Protein AF-A0A4Y8CA61-F1 (afdb_monomer_lite)

Structure (mmCIF, N/CA/C/O backbone):
data_AF-A0A4Y8CA61-F1
#
_entry.id   AF-A0A4Y8CA61-F1
#
loop_
_atom_site.group_PDB
_atom_site.id
_atom_site.type_symbol
_atom_site.label_atom_id
_atom_site.label_alt_id
_atom_site.label_comp_id
_atom_site.label_asym_id
_atom_site.label_entity_id
_atom_site.label_seq_id
_atom_site.pdbx_PDB_ins_code
_atom_site.Cartn_x
_atom_site.Cartn_y
_atom_site.Cartn_z
_atom_site.occupancy
_atom_site.B_iso_or_equiv
_atom_site.auth_seq_id
_atom_site.auth_comp_id
_atom_site.auth_asym_id
_atom_site.auth_atom_id
_atom_site.pdbx_PDB_model_num
ATOM 1 N N . SER A 1 1 ? 6.249 18.041 -18.244 1.00 48.69 1 SER A N 1
ATOM 2 C CA . SER A 1 1 ? 6.093 17.120 -17.102 1.00 48.69 1 SER A CA 1
ATOM 3 C C . SER A 1 1 ? 6.591 15.731 -17.495 1.00 48.69 1 SER A C 1
ATOM 5 O O . SER A 1 1 ? 6.337 15.298 -18.620 1.00 48.69 1 SER A O 1
ATOM 7 N N . SER A 1 2 ? 7.373 15.082 -16.629 1.00 52.59 2 SER A N 1
ATOM 8 C CA . SER A 1 2 ? 7.994 13.759 -16.853 1.00 52.59 2 SER A CA 1
ATOM 9 C C . SER A 1 2 ? 7.278 12.625 -16.106 1.00 52.59 2 SER A C 1
ATOM 11 O O . SER A 1 2 ? 7.827 11.539 -16.014 1.00 52.59 2 SER A O 1
ATOM 13 N N . GLY A 1 3 ? 6.096 12.901 -15.542 1.00 51.56 3 GLY A N 1
ATOM 14 C CA . GLY A 1 3 ? 5.489 12.071 -14.502 1.00 51.56 3 GLY A CA 1
ATOM 15 C C . GLY A 1 3 ? 4.967 10.705 -14.950 1.00 51.56 3 GLY A C 1
ATOM 16 O O . GLY A 1 3 ? 4.218 10.623 -15.922 1.00 51.56 3 GLY A O 1
ATOM 17 N N . THR A 1 4 ? 5.381 9.686 -14.200 1.00 58.06 4 THR A N 1
ATOM 18 C CA . THR A 1 4 ? 4.665 8.632 -13.435 1.00 58.06 4 THR A CA 1
ATOM 19 C C . THR A 1 4 ? 3.587 7.807 -14.104 1.00 58.06 4 THR A C 1
ATOM 21 O O . THR A 1 4 ? 3.024 6.906 -13.487 1.00 58.06 4 THR A O 1
ATOM 24 N N . THR A 1 5 ? 3.304 8.034 -15.373 1.00 59.25 5 THR A N 1
ATOM 25 C CA . THR A 1 5 ? 2.447 7.179 -16.191 1.00 59.25 5 THR A CA 1
ATOM 26 C C . THR A 1 5 ? 3.153 6.990 -17.524 1.00 59.25 5 THR A C 1
ATOM 28 O O . THR A 1 5 ? 3.620 7.993 -18.078 1.00 59.25 5 THR A O 1
ATOM 31 N N . PRO A 1 6 ? 3.256 5.750 -18.052 1.00 63.09 6 PRO A N 1
ATOM 32 C CA . PRO A 1 6 ? 3.845 5.525 -19.363 1.00 63.09 6 PRO A CA 1
ATOM 33 C C . PRO A 1 6 ? 3.210 6.497 -20.345 1.00 63.09 6 PRO A C 1
ATOM 35 O O . PRO A 1 6 ? 1.986 6.521 -20.510 1.00 63.09 6 PRO A O 1
ATOM 38 N N . LYS A 1 7 ? 4.028 7.376 -20.928 1.00 70.69 7 LYS A N 1
ATOM 39 C CA . LYS A 1 7 ? 3.490 8.345 -21.875 1.00 70.69 7 LYS A CA 1
ATOM 40 C C . LYS A 1 7 ? 2.921 7.547 -23.033 1.00 70.69 7 LYS A C 1
ATOM 42 O O . LYS A 1 7 ? 3.617 6.707 -23.597 1.00 70.69 7 LYS A O 1
ATOM 47 N N . MET A 1 8 ? 1.670 7.829 -23.383 1.00 78.25 8 MET A N 1
ATOM 48 C CA . MET A 1 8 ? 1.100 7.342 -24.631 1.00 78.25 8 MET A CA 1
ATOM 49 C C . MET A 1 8 ? 1.833 8.037 -25.773 1.00 78.25 8 MET A C 1
ATOM 51 O O . MET A 1 8 ? 1.510 9.156 -26.166 1.00 78.25 8 MET A O 1
ATOM 55 N N . LEU A 1 9 ? 2.895 7.385 -26.223 1.00 83.38 9 LEU A N 1
ATOM 56 C CA . LEU A 1 9 ? 3.683 7.760 -27.376 1.00 83.38 9 LEU A CA 1
ATOM 57 C C . LEU A 1 9 ? 3.300 6.814 -28.507 1.00 83.38 9 LEU A C 1
ATOM 59 O O . LEU A 1 9 ? 3.117 5.620 -28.288 1.00 83.38 9 LEU A O 1
ATOM 63 N N . GLU A 1 10 ? 3.206 7.349 -29.719 1.00 87.06 10 GLU A N 1
ATOM 64 C CA . GLU A 1 10 ? 3.023 6.528 -30.919 1.00 87.06 10 GLU A CA 1
ATOM 65 C C . GLU A 1 10 ? 4.214 5.579 -31.139 1.00 87.06 10 GLU A C 1
ATOM 67 O O . GLU A 1 10 ? 4.044 4.464 -31.624 1.00 87.06 10 GLU A O 1
ATOM 72 N N . ASN A 1 11 ? 5.418 6.011 -30.745 1.00 84.25 11 ASN A N 1
ATOM 73 C CA . ASN A 1 11 ? 6.640 5.225 -30.829 1.00 84.25 11 ASN A CA 1
ATOM 74 C C . ASN A 1 11 ? 7.561 5.520 -29.634 1.00 84.25 11 ASN A C 1
ATOM 76 O O . ASN A 1 11 ? 7.655 6.658 -29.170 1.00 84.25 11 ASN A O 1
ATOM 80 N N . GLU A 1 12 ? 8.271 4.499 -29.163 1.00 81.31 12 GLU A N 1
ATOM 81 C CA . GLU A 1 12 ? 9.233 4.570 -28.061 1.00 81.31 12 GLU A CA 1
ATOM 82 C C . GLU A 1 12 ? 10.368 5.564 -28.340 1.00 81.31 12 GLU A C 1
ATOM 84 O O . GLU A 1 12 ? 10.796 6.286 -27.442 1.00 81.31 12 GLU A O 1
ATOM 89 N N . THR A 1 13 ? 10.795 5.696 -29.599 1.00 86.06 13 THR A N 1
ATOM 90 C CA . THR A 1 13 ? 11.841 6.650 -30.013 1.00 86.06 13 THR A CA 1
ATOM 91 C C . THR A 1 13 ? 11.458 8.118 -29.802 1.00 86.06 13 THR A C 1
ATOM 93 O O . THR A 1 13 ? 12.333 8.982 -29.798 1.00 86.06 13 THR A O 1
ATOM 96 N N . HIS A 1 14 ? 10.174 8.427 -29.586 1.00 87.94 14 HIS A N 1
ATOM 97 C CA . HIS A 1 14 ? 9.714 9.772 -29.225 1.00 87.94 14 HIS A CA 1
ATOM 98 C C . HIS A 1 14 ? 9.968 10.105 -27.743 1.00 87.94 14 HIS A C 1
ATOM 100 O O . HIS A 1 14 ? 9.805 11.257 -27.327 1.00 87.94 14 HIS A O 1
ATOM 106 N N . ALA A 1 15 ? 10.360 9.123 -26.925 1.00 85.19 15 ALA A N 1
ATOM 107 C CA . ALA A 1 15 ? 10.727 9.351 -25.539 1.00 85.19 15 ALA A CA 1
ATOM 108 C C . ALA A 1 15 ? 12.106 10.020 -25.457 1.00 85.19 15 ALA A C 1
ATOM 110 O O . ALA A 1 15 ? 13.124 9.474 -25.875 1.00 85.19 15 ALA A O 1
ATOM 111 N N . LEU A 1 16 ? 12.158 11.205 -24.848 1.00 87.06 16 LEU A N 1
ATOM 112 C CA . LEU A 1 16 ? 13.429 11.813 -24.451 1.00 87.06 16 LEU A CA 1
ATOM 113 C C . LEU A 1 16 ? 14.128 10.905 -23.429 1.00 87.06 16 LEU A C 1
ATOM 115 O O . LEU A 1 16 ? 13.457 10.374 -22.546 1.00 87.06 16 LEU A O 1
ATOM 119 N N . ALA A 1 17 ? 15.461 10.801 -23.476 1.00 85.50 17 ALA A N 1
ATOM 120 C CA . ALA A 1 17 ? 16.233 9.924 -22.585 1.00 85.50 17 ALA A CA 1
ATOM 121 C C . ALA A 1 17 ? 15.903 10.122 -21.091 1.00 85.50 17 ALA A C 1
ATOM 123 O O . ALA A 1 17 ? 15.742 9.154 -20.355 1.00 85.50 17 ALA A O 1
ATOM 124 N N . VAL A 1 18 ? 15.719 11.375 -20.655 1.00 86.44 18 VAL A N 1
ATOM 125 C CA . VAL A 1 18 ? 15.287 11.696 -19.282 1.00 86.44 18 VAL A CA 1
ATOM 126 C C . VAL A 1 18 ? 13.887 11.159 -18.960 1.00 86.44 18 VAL A C 1
ATOM 128 O O . VAL A 1 18 ? 13.653 10.684 -17.855 1.00 86.44 18 VAL A O 1
ATOM 131 N N . GLY A 1 19 ? 12.968 11.199 -19.928 1.00 83.31 19 GLY A N 1
ATOM 132 C CA . GLY A 1 19 ? 11.609 10.685 -19.774 1.00 83.31 19 GLY A CA 1
ATOM 133 C C . GLY A 1 19 ? 11.556 9.161 -19.803 1.00 83.31 19 GLY A C 1
ATOM 134 O O . GLY A 1 19 ? 10.798 8.566 -19.049 1.00 83.31 19 GLY A O 1
ATOM 135 N N . TYR A 1 20 ? 12.384 8.525 -20.629 1.00 84.75 20 TYR A N 1
ATOM 136 C CA . TYR A 1 20 ? 12.520 7.072 -20.635 1.00 84.75 20 TYR A CA 1
ATOM 137 C C . TYR A 1 20 ? 13.112 6.572 -19.309 1.00 84.75 20 TYR A C 1
ATOM 139 O O . TYR A 1 20 ? 12.553 5.691 -18.661 1.00 84.75 20 TYR A O 1
ATOM 147 N N . GLY A 1 21 ? 14.192 7.210 -18.842 1.00 87.38 21 GLY A N 1
ATOM 148 C CA . GLY A 1 21 ? 14.796 6.915 -17.543 1.00 87.38 21 GLY A CA 1
ATOM 149 C C . GLY A 1 21 ? 13.835 7.122 -16.368 1.00 87.38 21 GLY A C 1
ATOM 150 O O . GLY A 1 21 ? 13.815 6.295 -15.457 1.00 87.38 21 GLY A O 1
ATOM 151 N N . SER A 1 22 ? 12.997 8.169 -16.395 1.00 85.06 22 SER A N 1
ATOM 152 C CA . SER A 1 22 ? 11.995 8.380 -15.343 1.00 85.06 22 SER A CA 1
ATOM 153 C C . SER A 1 22 ? 10.927 7.284 -15.334 1.00 85.06 22 SER A C 1
ATOM 155 O O . SER A 1 22 ? 10.625 6.769 -14.262 1.00 85.06 22 SER A O 1
ATOM 157 N N . MET A 1 23 ? 10.434 6.848 -16.501 1.00 86.50 23 MET A N 1
ATOM 158 C CA . MET A 1 23 ? 9.466 5.741 -16.591 1.00 86.50 23 MET A CA 1
ATOM 159 C C . MET A 1 23 ? 10.030 4.423 -16.042 1.00 86.50 23 MET A C 1
ATOM 161 O O . MET A 1 23 ? 9.314 3.666 -15.381 1.00 86.50 23 MET A O 1
ATOM 165 N N . LEU A 1 24 ? 11.319 4.146 -16.273 1.00 86.44 24 LEU A N 1
ATOM 166 C CA . LEU A 1 24 ? 11.988 2.974 -15.701 1.00 86.44 24 LEU A CA 1
ATOM 167 C C . LEU A 1 24 ? 12.100 3.063 -14.175 1.00 86.44 24 LEU A C 1
ATOM 169 O O . LEU A 1 24 ? 11.780 2.098 -13.480 1.00 86.44 24 LEU A O 1
ATOM 173 N N . ALA A 1 25 ? 12.522 4.215 -13.647 1.00 87.19 25 ALA A N 1
ATOM 174 C CA . ALA A 1 25 ? 12.625 4.429 -12.204 1.00 87.19 25 ALA A CA 1
ATOM 175 C C . ALA A 1 25 ? 11.262 4.274 -11.509 1.00 87.19 25 ALA A C 1
ATOM 177 O O . ALA A 1 25 ? 11.155 3.638 -10.463 1.00 87.19 25 ALA A O 1
ATOM 178 N N . GLU A 1 26 ? 10.201 4.793 -12.120 1.00 83.94 26 GLU A N 1
ATOM 179 C CA . GLU A 1 26 ? 8.833 4.677 -11.612 1.00 83.94 26 GLU A CA 1
ATOM 180 C C . GLU A 1 26 ? 8.321 3.241 -11.656 1.00 83.94 26 GLU A C 1
ATOM 182 O O . GLU A 1 26 ? 7.682 2.797 -10.707 1.00 83.94 26 GLU A O 1
ATOM 187 N N . SER A 1 27 ? 8.653 2.488 -12.708 1.00 86.00 27 SER A N 1
ATOM 188 C CA . SER A 1 27 ? 8.319 1.062 -12.803 1.00 86.00 27 SER A CA 1
ATOM 189 C C . SER A 1 27 ? 8.998 0.253 -11.695 1.00 86.00 27 SER A C 1
ATOM 191 O O . SER A 1 27 ? 8.372 -0.621 -11.097 1.00 86.00 27 SER A O 1
ATOM 193 N N . ALA A 1 28 ? 10.248 0.579 -11.351 1.00 87.75 28 ALA A N 1
ATOM 194 C CA . ALA A 1 28 ? 10.939 -0.045 -10.224 1.00 87.75 28 ALA A CA 1
ATOM 195 C C . ALA A 1 28 ? 10.244 0.261 -8.885 1.00 87.75 28 ALA A C 1
ATOM 197 O O . ALA A 1 28 ? 9.988 -0.654 -8.099 1.00 87.75 28 ALA A O 1
ATOM 198 N N . VAL A 1 29 ? 9.873 1.524 -8.644 1.00 87.06 29 VAL A N 1
ATOM 199 C CA . VAL A 1 29 ? 9.124 1.918 -7.436 1.00 87.06 29 VAL A CA 1
ATOM 200 C C . VAL A 1 29 ? 7.737 1.270 -7.402 1.00 87.06 29 VAL A C 1
ATOM 202 O O . VAL A 1 29 ? 7.293 0.840 -6.340 1.00 87.06 29 VAL A O 1
ATOM 205 N N . ALA A 1 30 ? 7.063 1.127 -8.544 1.00 88.19 30 ALA A N 1
ATOM 206 C CA . ALA A 1 30 ? 5.766 0.460 -8.637 1.00 88.19 30 ALA A CA 1
ATOM 207 C C . ALA A 1 30 ? 5.848 -1.025 -8.249 1.00 88.19 30 ALA A C 1
ATOM 209 O O . ALA A 1 30 ? 4.985 -1.511 -7.518 1.00 88.19 30 ALA A O 1
ATOM 210 N N . ILE A 1 31 ? 6.903 -1.733 -8.666 1.00 90.81 31 ILE A N 1
ATOM 211 C CA . ILE A 1 31 ? 7.146 -3.122 -8.246 1.00 90.81 31 ILE A CA 1
ATOM 212 C C . ILE A 1 31 ? 7.375 -3.186 -6.733 1.00 90.81 31 ILE A C 1
ATOM 214 O O . ILE A 1 31 ? 6.792 -4.036 -6.063 1.00 90.81 31 ILE A O 1
ATOM 218 N N . MET A 1 32 ? 8.164 -2.268 -6.168 1.00 89.88 32 MET A N 1
ATOM 219 C CA . MET A 1 32 ? 8.374 -2.219 -4.718 1.00 89.88 32 MET A CA 1
ATOM 220 C C . MET A 1 32 ? 7.080 -1.929 -3.950 1.00 89.88 32 MET A C 1
ATOM 222 O O . MET A 1 32 ? 6.820 -2.558 -2.926 1.00 89.88 32 MET A O 1
ATOM 226 N N . ALA A 1 33 ? 6.239 -1.022 -4.452 1.00 90.62 33 ALA A N 1
ATOM 227 C CA . ALA A 1 33 ? 4.929 -0.734 -3.876 1.00 90.62 33 ALA A CA 1
ATOM 228 C C . ALA A 1 33 ? 3.997 -1.954 -3.926 1.00 90.62 33 ALA A C 1
ATOM 230 O O . ALA A 1 33 ? 3.276 -2.204 -2.963 1.00 90.62 33 ALA A O 1
ATOM 231 N N . LEU A 1 34 ? 4.037 -2.732 -5.012 1.00 91.31 34 LEU A N 1
ATOM 232 C CA . LEU A 1 34 ? 3.284 -3.980 -5.136 1.00 91.31 34 LEU A CA 1
ATOM 233 C C . LEU A 1 34 ? 3.767 -5.029 -4.128 1.00 91.31 34 LEU A C 1
ATOM 235 O O . LEU A 1 34 ? 2.946 -5.635 -3.448 1.00 91.31 34 LEU A O 1
ATOM 239 N N . ILE A 1 35 ? 5.082 -5.201 -3.979 1.00 92.19 35 ILE A N 1
ATOM 240 C CA . ILE A 1 35 ? 5.659 -6.101 -2.970 1.00 92.19 35 ILE A CA 1
ATOM 241 C C . ILE A 1 35 ? 5.217 -5.669 -1.565 1.00 92.19 35 ILE A C 1
ATOM 243 O O . ILE A 1 35 ? 4.747 -6.502 -0.795 1.00 92.19 35 ILE A O 1
ATOM 247 N N . CYS A 1 36 ? 5.288 -4.369 -1.257 1.00 91.50 36 CYS A N 1
ATOM 248 C CA . CYS A 1 36 ? 4.806 -3.813 0.010 1.00 91.50 36 CYS A CA 1
ATOM 249 C C . CYS A 1 36 ? 3.308 -4.086 0.223 1.00 91.50 36 CYS A C 1
ATOM 251 O O . CYS A 1 36 ? 2.897 -4.477 1.311 1.00 91.50 36 CYS A O 1
ATOM 253 N N . ALA A 1 37 ? 2.485 -3.941 -0.816 1.00 91.69 37 ALA A N 1
ATOM 254 C CA . ALA A 1 37 ? 1.062 -4.262 -0.737 1.00 91.69 37 ALA A CA 1
ATOM 255 C C . ALA A 1 37 ? 0.814 -5.744 -0.408 1.00 91.69 37 ALA A C 1
ATOM 257 O O . ALA A 1 37 ? -0.116 -6.050 0.330 1.00 91.69 37 ALA A O 1
ATOM 258 N N . CYS A 1 38 ? 1.646 -6.656 -0.922 1.00 90.69 38 CYS A N 1
ATOM 259 C CA . CYS A 1 38 ? 1.519 -8.094 -0.681 1.00 90.69 38 CYS A CA 1
ATOM 260 C C . CYS A 1 38 ? 1.932 -8.536 0.730 1.00 90.69 38 CYS A C 1
ATOM 262 O O . CYS A 1 38 ? 1.476 -9.585 1.178 1.00 90.69 38 CYS A O 1
ATOM 264 N N . ILE A 1 39 ? 2.796 -7.782 1.413 1.00 89.25 39 ILE A N 1
ATOM 265 C CA . ILE A 1 39 ? 3.242 -8.103 2.781 1.00 89.25 39 ILE A CA 1
ATOM 266 C C . ILE A 1 39 ? 2.397 -7.420 3.859 1.00 89.25 39 ILE A C 1
ATOM 268 O O . ILE A 1 39 ? 2.394 -7.863 5.005 1.00 89.25 39 ILE A O 1
ATOM 272 N N . LEU A 1 40 ? 1.696 -6.332 3.522 1.00 89.12 40 LEU A N 1
ATOM 273 C CA . LEU A 1 40 ? 0.851 -5.625 4.476 1.00 89.12 40 LEU A CA 1
ATOM 274 C C . LEU A 1 40 ? -0.313 -6.513 4.925 1.00 89.12 40 LEU A C 1
ATOM 276 O O . LEU A 1 40 ? -0.951 -7.189 4.117 1.00 89.12 40 LEU A O 1
ATOM 280 N N . HIS A 1 41 ? -0.660 -6.427 6.212 1.00 89.81 41 HIS A N 1
ATOM 281 C CA . HIS A 1 41 ? -1.898 -7.022 6.700 1.00 89.81 41 HIS A CA 1
ATOM 282 C C . HIS A 1 41 ? -3.086 -6.462 5.887 1.00 89.81 41 HIS A C 1
ATOM 284 O O . HIS A 1 41 ? -3.213 -5.235 5.790 1.00 89.81 41 HIS A O 1
ATOM 290 N N . PRO A 1 42 ? -3.979 -7.300 5.322 1.00 91.44 42 PRO A N 1
ATOM 291 C CA . PRO A 1 42 ? -5.040 -6.831 4.430 1.00 91.44 42 PRO A CA 1
ATOM 292 C C . PRO A 1 42 ? -5.912 -5.731 5.044 1.00 91.44 42 PRO A C 1
ATOM 294 O O . PRO A 1 42 ? -6.223 -4.744 4.382 1.00 91.44 42 PRO A O 1
ATOM 297 N N . GLY A 1 43 ? -6.238 -5.841 6.336 1.00 92.50 43 GLY A N 1
ATOM 298 C CA . GLY A 1 43 ? -7.005 -4.809 7.038 1.00 92.50 43 GLY A CA 1
ATOM 299 C C . GLY A 1 43 ? -6.299 -3.447 7.067 1.00 92.50 43 GLY A C 1
ATOM 300 O O . GLY A 1 43 ? -6.940 -2.414 6.889 1.00 92.50 43 GLY A O 1
ATOM 301 N N . LEU A 1 44 ? -4.969 -3.438 7.207 1.00 91.44 44 LEU A N 1
ATOM 302 C CA . LEU A 1 44 ? -4.172 -2.211 7.192 1.00 91.44 44 LEU A CA 1
ATOM 303 C C . LEU A 1 44 ? -4.102 -1.631 5.779 1.00 91.44 44 LEU A C 1
ATOM 305 O O . LEU A 1 44 ? -4.280 -0.428 5.592 1.00 91.44 44 LEU A O 1
ATOM 309 N N . TYR A 1 45 ? -3.910 -2.491 4.777 1.00 93.19 45 TYR A N 1
ATOM 310 C CA . TYR A 1 45 ? -3.937 -2.086 3.375 1.00 93.19 45 TYR A CA 1
ATOM 311 C C . TYR A 1 45 ? -5.254 -1.383 3.018 1.00 93.19 45 TYR A C 1
ATOM 313 O O . TYR A 1 45 ? -5.227 -0.312 2.407 1.00 93.19 45 TYR A O 1
ATOM 321 N N . PHE A 1 46 ? -6.397 -1.933 3.445 1.00 93.62 46 PHE A N 1
ATOM 322 C CA . PHE A 1 46 ? -7.707 -1.320 3.218 1.00 93.62 46 PHE A CA 1
ATOM 323 C C . PHE A 1 46 ? -7.922 -0.040 4.028 1.00 93.62 46 PHE A C 1
ATOM 325 O O . PHE A 1 46 ? -8.550 0.880 3.507 1.00 93.62 46 PHE A O 1
ATOM 332 N N . ALA A 1 47 ? -7.377 0.074 5.240 1.00 93.19 47 ALA A N 1
ATOM 333 C CA . ALA A 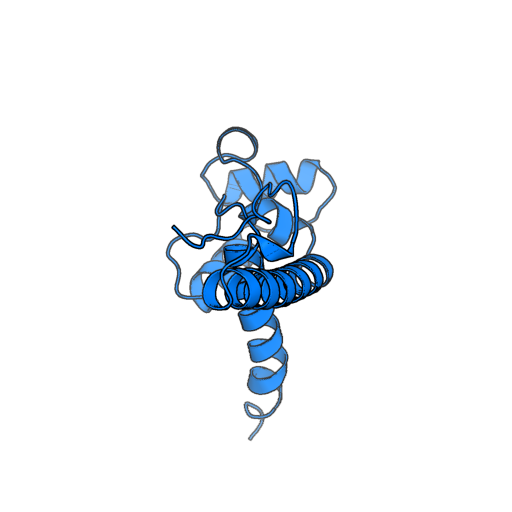1 47 ? -7.446 1.314 6.018 1.00 93.19 47 ALA A CA 1
ATOM 334 C C . ALA A 1 47 ? -6.707 2.467 5.317 1.00 93.19 47 ALA A C 1
ATOM 336 O O . ALA A 1 47 ? -7.180 3.604 5.315 1.00 93.19 47 ALA A O 1
ATOM 337 N N . ILE A 1 48 ? -5.582 2.161 4.667 1.00 93.00 48 ILE A N 1
ATOM 338 C CA . ILE A 1 48 ? -4.778 3.131 3.914 1.00 93.00 48 ILE A CA 1
ATOM 339 C C . ILE A 1 48 ? -5.423 3.456 2.562 1.00 93.00 48 ILE A C 1
ATOM 341 O O . ILE A 1 48 ? -5.514 4.620 2.181 1.00 93.00 48 ILE A O 1
ATOM 345 N N . ASN A 1 49 ? -5.874 2.444 1.817 1.00 93.00 49 ASN A N 1
ATOM 346 C CA . ASN A 1 49 ? -6.233 2.596 0.403 1.00 93.00 49 ASN A CA 1
ATOM 347 C C . ASN A 1 49 ? -7.736 2.726 0.113 1.00 93.00 49 ASN A C 1
ATOM 349 O O . ASN A 1 49 ? -8.099 2.956 -1.041 1.00 93.00 49 ASN A O 1
ATOM 353 N N . SER A 1 50 ? -8.615 2.618 1.112 1.00 93.56 50 SER A N 1
ATOM 354 C CA . SER A 1 50 ? -10.058 2.816 0.908 1.00 93.56 50 SER A CA 1
ATOM 355 C C . SER A 1 50 ? -10.461 4.272 1.126 1.00 93.56 50 SER A C 1
ATOM 357 O O . SER A 1 50 ? -9.911 4.972 1.977 1.00 93.56 50 SER A O 1
ATOM 359 N N . SER A 1 51 ? -11.445 4.740 0.357 1.00 92.25 51 SER A N 1
ATOM 360 C CA . SER A 1 51 ? -11.932 6.117 0.450 1.00 92.25 51 SER A CA 1
ATOM 361 C C . SER A 1 51 ? -12.625 6.383 1.787 1.00 92.25 51 SER A C 1
ATOM 363 O O . SER A 1 51 ? -13.377 5.547 2.287 1.00 92.25 51 SER A O 1
ATOM 365 N N . SER A 1 52 ? -12.450 7.586 2.336 1.00 91.19 52 SER A N 1
ATOM 366 C CA . SER A 1 52 ? -13.096 7.995 3.592 1.00 91.19 52 SER A CA 1
ATOM 367 C C . SER A 1 52 ? -14.625 8.035 3.491 1.00 91.19 52 SER A C 1
ATOM 369 O O . SER A 1 52 ? -15.313 7.879 4.492 1.00 91.19 52 SER A O 1
ATOM 371 N N . ALA A 1 53 ? -15.173 8.173 2.280 1.00 90.69 53 ALA A N 1
ATOM 372 C CA . ALA A 1 53 ? -16.606 8.029 2.025 1.00 90.69 53 ALA A CA 1
ATOM 373 C C . ALA A 1 53 ? -17.117 6.594 2.256 1.00 90.69 53 ALA A C 1
ATOM 375 O O . ALA A 1 53 ? -18.294 6.412 2.553 1.00 90.69 53 ALA A O 1
ATOM 376 N N . LEU A 1 54 ? -16.249 5.587 2.106 1.00 90.69 54 LEU A N 1
ATOM 377 C CA . LEU A 1 54 ? -16.589 4.175 2.266 1.00 90.69 54 LEU A CA 1
ATOM 378 C C . LEU A 1 54 ? -16.317 3.666 3.689 1.00 90.69 54 LEU A C 1
ATOM 380 O O . LEU A 1 54 ? -17.137 2.933 4.229 1.00 90.69 54 LEU A O 1
ATOM 384 N N . ILE A 1 55 ? -15.179 4.039 4.285 1.00 92.00 55 ILE A N 1
ATOM 385 C CA . ILE A 1 55 ? -14.742 3.532 5.604 1.00 92.00 55 ILE A CA 1
ATOM 386 C C . ILE A 1 55 ? -14.985 4.515 6.763 1.00 92.00 55 ILE A C 1
ATOM 388 O O . ILE A 1 55 ? -14.888 4.143 7.932 1.00 92.00 55 ILE A O 1
ATOM 392 N N . GLY A 1 56 ? -15.322 5.770 6.460 1.00 90.94 56 GLY A N 1
ATOM 393 C CA . GLY A 1 56 ? -15.404 6.863 7.429 1.00 90.94 56 GLY A CA 1
ATOM 394 C C . GLY A 1 56 ? -14.049 7.514 7.725 1.00 90.94 56 GLY A C 1
ATOM 395 O O . GLY A 1 56 ? -13.035 7.219 7.095 1.00 90.94 56 GLY A O 1
ATOM 396 N N . THR A 1 57 ? -14.044 8.439 8.684 1.00 89.00 57 THR A N 1
ATOM 397 C CA . THR A 1 57 ? -12.845 9.186 9.114 1.00 89.00 57 THR A CA 1
ATOM 398 C C . THR A 1 57 ? -12.351 8.793 10.503 1.00 89.00 57 THR A C 1
ATOM 400 O O . THR A 1 57 ? -11.194 9.042 10.828 1.00 89.00 57 THR A O 1
ATOM 403 N N . ASP A 1 58 ? -13.209 8.175 11.316 1.00 92.31 58 ASP A N 1
ATOM 404 C CA . ASP A 1 58 ? -12.878 7.770 12.679 1.00 92.31 58 ASP A CA 1
ATOM 405 C C . ASP A 1 58 ? -12.254 6.378 12.704 1.00 92.31 58 ASP A C 1
ATOM 407 O O . ASP A 1 58 ? -12.807 5.432 12.143 1.00 92.31 58 ASP A O 1
ATOM 411 N N . VAL A 1 59 ? -11.144 6.225 13.427 1.00 92.19 59 VAL A N 1
ATOM 412 C CA . VAL A 1 59 ? -10.385 4.964 13.515 1.00 92.19 59 VAL A CA 1
ATOM 413 C C . VAL A 1 59 ? -11.264 3.794 13.979 1.00 92.19 59 VAL A C 1
ATOM 415 O O . VAL A 1 59 ? -11.168 2.691 13.445 1.00 92.19 59 VAL A O 1
ATOM 418 N N . VAL A 1 60 ? -12.176 4.047 14.924 1.00 93.38 60 VAL A N 1
ATOM 419 C CA . VAL A 1 60 ? -13.130 3.042 15.421 1.00 93.38 60 VAL A CA 1
ATOM 420 C C . VAL A 1 60 ? -14.090 2.595 14.317 1.00 93.38 60 VAL A C 1
ATOM 422 O O . VAL A 1 60 ? -14.305 1.398 14.133 1.00 93.38 60 VAL A O 1
ATOM 425 N N . ASN A 1 61 ? -14.636 3.542 13.550 1.00 93.00 61 ASN A N 1
ATOM 426 C CA . ASN A 1 61 ? -15.558 3.236 12.458 1.00 93.00 61 ASN A CA 1
ATOM 427 C C . ASN A 1 61 ? -14.854 2.522 11.298 1.00 93.00 61 ASN A C 1
ATOM 429 O O . ASN A 1 61 ? -15.402 1.579 10.727 1.00 93.00 61 ASN A O 1
ATOM 433 N N . VAL A 1 62 ? -13.622 2.929 10.987 1.00 93.75 62 VAL A N 1
ATOM 434 C CA . VAL A 1 62 ? -12.784 2.280 9.976 1.00 93.75 62 VAL A CA 1
ATOM 435 C C . VAL A 1 62 ? -12.521 0.825 10.350 1.00 93.75 62 VAL A C 1
ATOM 437 O O . VAL A 1 62 ? -12.770 -0.065 9.537 1.00 93.75 62 VAL A O 1
ATOM 440 N N . ALA A 1 63 ? -12.076 0.569 11.583 1.00 94.44 63 ALA A N 1
ATOM 441 C CA . ALA A 1 63 ? -11.788 -0.781 12.059 1.00 94.44 63 ALA A CA 1
ATOM 442 C C . ALA A 1 63 ? -13.031 -1.685 12.017 1.00 94.44 63 ALA A C 1
ATOM 444 O O . ALA A 1 63 ? -12.953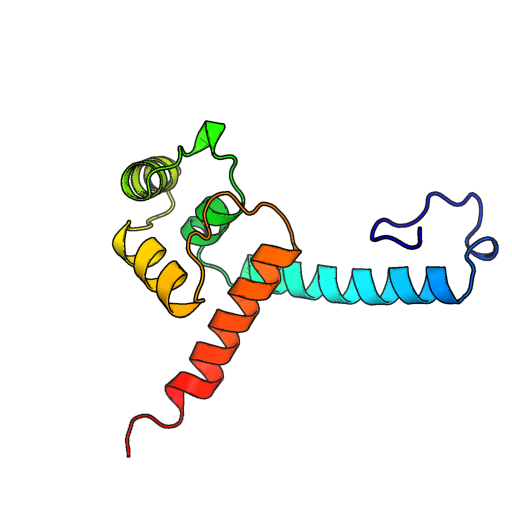 -2.821 11.549 1.00 94.44 63 AL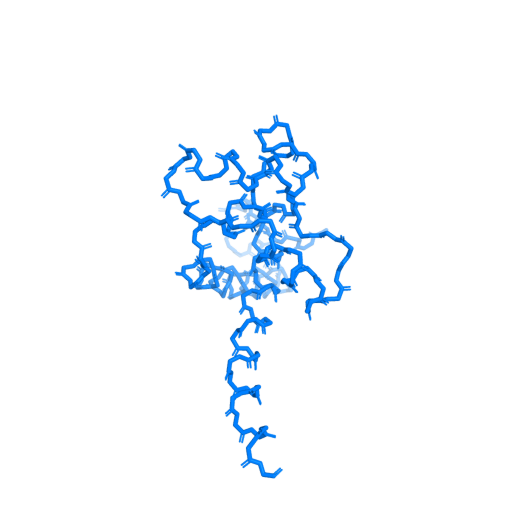A A O 1
ATOM 445 N N . GLN A 1 64 ? -14.193 -1.168 12.431 1.00 94.06 64 GLN A N 1
ATOM 446 C CA . GLN A 1 64 ? -15.473 -1.883 12.352 1.00 94.06 64 GLN A CA 1
ATOM 447 C C . GLN A 1 64 ? -15.874 -2.190 10.904 1.00 94.06 64 GLN A C 1
ATOM 449 O O . GLN A 1 64 ? -16.223 -3.326 10.582 1.00 94.06 64 GLN A O 1
ATOM 454 N N . THR A 1 65 ? -15.781 -1.198 10.016 1.00 94.19 65 THR A N 1
ATOM 455 C CA . THR A 1 65 ? -16.164 -1.347 8.606 1.00 94.19 65 THR A CA 1
ATOM 456 C C . THR A 1 65 ? -15.278 -2.370 7.902 1.00 94.19 65 THR A C 1
ATOM 458 O O . THR A 1 65 ? -15.786 -3.276 7.247 1.00 94.19 65 THR A O 1
ATOM 461 N N . ILE A 1 66 ? -13.961 -2.296 8.086 1.00 94.75 66 ILE A N 1
ATOM 462 C CA . ILE A 1 66 ? -13.014 -3.235 7.470 1.00 94.75 66 ILE A CA 1
ATOM 463 C C . ILE A 1 66 ? -13.157 -4.640 8.067 1.00 94.75 66 ILE A C 1
ATOM 465 O O . ILE A 1 66 ? -13.132 -5.626 7.329 1.00 94.75 66 ILE A O 1
ATOM 469 N N . SER A 1 67 ? -13.408 -4.744 9.374 1.00 93.88 67 SER A N 1
ATOM 470 C CA . SER A 1 67 ? -13.715 -6.027 10.018 1.00 93.88 67 SER A CA 1
ATOM 471 C C . SER A 1 67 ? -14.989 -6.662 9.459 1.00 93.88 67 SER A C 1
ATOM 473 O O . SER A 1 67 ? -15.036 -7.879 9.285 1.00 93.88 67 SER A O 1
ATOM 475 N N . SER A 1 68 ? -15.992 -5.859 9.083 1.00 93.88 68 SER A N 1
ATOM 476 C CA . SER A 1 68 ? -17.203 -6.356 8.411 1.00 93.88 68 SER A CA 1
ATOM 477 C C . SER A 1 68 ? -16.932 -6.959 7.025 1.00 93.88 68 SER A C 1
ATOM 479 O O . SER A 1 68 ? -17.707 -7.790 6.557 1.00 93.88 68 SER A O 1
ATOM 481 N N . TRP A 1 69 ? -15.815 -6.598 6.384 1.00 93.25 69 TRP A N 1
ATOM 482 C CA . TRP A 1 69 ? -15.373 -7.178 5.109 1.00 93.25 69 TRP A CA 1
ATOM 483 C C . TRP A 1 69 ? -14.613 -8.499 5.281 1.00 93.25 69 TRP A C 1
ATOM 485 O O . TRP A 1 69 ? -14.203 -9.101 4.292 1.00 93.25 69 TRP A O 1
ATOM 495 N N . GLY A 1 70 ? -14.431 -8.961 6.522 1.00 93.00 70 GLY A N 1
ATOM 496 C CA . GLY A 1 70 ? -13.720 -10.198 6.841 1.00 93.00 70 GLY A CA 1
ATOM 497 C C . GLY A 1 70 ? -12.228 -10.014 7.124 1.00 93.00 70 GLY A C 1
ATOM 498 O O . GLY A 1 70 ? -11.517 -11.009 7.240 1.00 93.00 70 GLY A O 1
ATOM 499 N N . PHE A 1 71 ? -11.743 -8.775 7.263 1.00 93.00 71 PHE A N 1
ATOM 500 C CA . PHE A 1 71 ? -10.350 -8.485 7.611 1.00 93.00 71 PHE A CA 1
ATOM 501 C C . PHE A 1 71 ? -10.250 -7.980 9.051 1.00 93.00 71 PHE A C 1
ATOM 503 O O . PHE A 1 71 ? -10.635 -6.852 9.339 1.00 93.00 71 PHE A O 1
ATOM 510 N N . SER A 1 72 ? -9.712 -8.795 9.958 1.00 90.25 72 SER A N 1
ATOM 511 C CA . SER A 1 72 ? -9.573 -8.431 11.372 1.00 90.25 72 SER A CA 1
ATOM 512 C C . SER A 1 72 ? -8.568 -7.296 11.560 1.00 90.25 72 SER A C 1
ATOM 514 O O . SER A 1 72 ? -7.375 -7.497 11.354 1.00 90.25 72 SER A O 1
ATOM 516 N N . ILE A 1 73 ? -9.027 -6.113 11.957 1.00 93.25 73 ILE A N 1
ATOM 517 C CA . ILE A 1 73 ? -8.145 -5.009 12.342 1.00 93.25 73 ILE A CA 1
ATOM 518 C C . ILE A 1 73 ? -8.749 -4.233 13.505 1.00 93.25 73 ILE A C 1
ATOM 520 O O . ILE A 1 73 ? -9.955 -3.978 13.535 1.00 93.25 73 ILE A O 1
ATOM 524 N N . THR A 1 74 ? -7.912 -3.862 14.465 1.00 93.44 74 THR A N 1
ATOM 525 C CA . THR A 1 74 ? -8.324 -3.127 15.662 1.00 93.44 74 THR A CA 1
ATOM 526 C C . THR A 1 74 ? -8.010 -1.633 15.550 1.00 93.44 74 THR A C 1
ATOM 528 O O . THR A 1 74 ? -7.072 -1.233 14.849 1.00 93.44 74 THR A O 1
ATOM 531 N N . PRO A 1 75 ? -8.775 -0.768 16.241 1.00 93.12 75 PRO A N 1
ATOM 532 C CA . PRO A 1 75 ? -8.455 0.653 16.323 1.00 93.12 75 PRO A CA 1
ATOM 533 C C . PRO A 1 75 ? -7.073 0.920 16.931 1.00 93.12 75 PRO A C 1
ATOM 535 O O . PRO A 1 75 ? -6.374 1.850 16.515 1.00 93.12 75 PRO A O 1
ATOM 538 N N . GLU A 1 76 ? -6.674 0.101 17.904 1.00 91.88 76 GLU A N 1
ATOM 539 C CA . GLU A 1 76 ? -5.382 0.186 18.576 1.00 91.88 76 GLU A CA 1
ATOM 540 C C . GLU A 1 76 ? -4.239 -0.063 17.591 1.00 91.88 76 GLU A C 1
ATOM 542 O O . GLU A 1 76 ? -3.336 0.765 17.509 1.00 91.88 76 GLU A O 1
ATOM 547 N N . GLU A 1 77 ? -4.309 -1.121 16.775 1.00 90.00 77 GLU A N 1
ATOM 548 C CA . GLU A 1 77 ? -3.295 -1.406 15.748 1.00 90.00 77 GLU A CA 1
ATOM 549 C C . GLU A 1 77 ? -3.111 -0.231 14.783 1.00 90.00 77 GLU A C 1
ATOM 551 O O . GLU A 1 77 ? -1.980 0.184 14.521 1.00 90.00 77 GLU A O 1
ATOM 556 N N . ILE A 1 78 ? -4.208 0.355 14.291 1.00 90.62 78 ILE A N 1
ATOM 557 C CA . ILE A 1 78 ? -4.156 1.507 13.377 1.00 90.62 78 ILE A CA 1
ATOM 558 C C . ILE A 1 78 ? -3.490 2.709 14.059 1.00 90.62 78 ILE A C 1
ATOM 560 O O . ILE A 1 78 ? -2.660 3.391 13.452 1.00 90.62 78 ILE A O 1
ATOM 564 N N . THR A 1 79 ? -3.830 2.973 15.320 1.00 91.88 79 THR A N 1
ATOM 565 C CA . THR A 1 79 ? -3.312 4.121 16.081 1.00 91.88 79 THR A CA 1
ATOM 566 C C . THR A 1 79 ? -1.833 3.952 16.423 1.00 91.88 79 THR A C 1
ATOM 568 O O . THR A 1 79 ? -1.042 4.886 16.256 1.00 91.88 79 THR A O 1
ATOM 571 N N . THR A 1 80 ? -1.437 2.755 16.859 1.00 88.88 80 THR A N 1
ATOM 572 C CA . THR A 1 80 ? -0.044 2.404 17.145 1.00 88.88 80 THR A CA 1
ATOM 573 C C . THR A 1 80 ? 0.805 2.528 15.889 1.00 88.88 80 THR A C 1
ATOM 575 O O . THR A 1 80 ? 1.844 3.181 15.923 1.00 88.88 80 THR A O 1
ATOM 578 N N . LEU A 1 81 ? 0.342 1.989 14.759 1.00 86.25 81 LEU A N 1
ATOM 579 C CA . LEU A 1 81 ? 1.045 2.115 13.484 1.00 86.25 81 LEU A CA 1
ATOM 580 C C . LEU A 1 81 ? 1.181 3.572 13.047 1.00 86.25 81 LEU A C 1
ATOM 582 O O . LEU A 1 81 ? 2.278 4.006 12.713 1.00 86.25 81 LEU A O 1
ATOM 586 N N . THR A 1 82 ? 0.093 4.340 13.110 1.00 87.44 82 THR A N 1
ATOM 587 C CA . THR A 1 82 ? 0.092 5.774 12.774 1.00 87.44 82 THR A CA 1
ATOM 588 C C . THR A 1 82 ? 1.143 6.536 13.587 1.00 87.44 82 THR A C 1
ATOM 590 O O . THR A 1 82 ? 1.923 7.307 13.028 1.00 87.44 82 THR A O 1
ATOM 593 N N . THR A 1 83 ? 1.224 6.246 14.888 1.00 86.88 83 THR A N 1
ATOM 594 C CA . THR A 1 83 ? 2.196 6.853 15.807 1.00 86.88 83 THR A CA 1
ATOM 595 C C . THR A 1 83 ? 3.628 6.418 15.500 1.00 86.88 83 THR A C 1
ATOM 597 O O . THR A 1 83 ? 4.515 7.263 15.424 1.00 86.88 83 THR A O 1
ATOM 600 N N . ASN A 1 84 ? 3.860 5.122 15.275 1.00 83.31 84 ASN A N 1
ATOM 601 C CA . ASN A 1 84 ? 5.186 4.576 14.967 1.00 83.31 84 ASN A CA 1
ATOM 602 C C . ASN A 1 84 ? 5.751 5.121 13.648 1.00 83.31 84 ASN A C 1
ATOM 604 O O . ASN A 1 84 ? 6.960 5.292 13.517 1.00 83.31 84 ASN A O 1
ATOM 608 N N . ILE A 1 85 ? 4.879 5.414 12.682 1.00 81.00 85 ILE A N 1
ATOM 609 C CA . ILE A 1 85 ? 5.242 6.026 11.396 1.00 81.00 85 ILE A CA 1
ATOM 610 C C . ILE A 1 85 ? 5.507 7.538 11.547 1.00 81.00 85 ILE A C 1
ATOM 612 O O . ILE A 1 85 ? 6.170 8.132 10.699 1.00 81.00 85 ILE A O 1
ATOM 616 N N . GLY A 1 86 ? 5.036 8.165 12.631 1.00 80.88 86 GLY A N 1
ATOM 617 C CA . GLY A 1 86 ? 5.187 9.602 12.879 1.00 80.88 86 GLY A CA 1
ATOM 618 C C . GLY A 1 86 ? 4.193 10.475 12.107 1.00 80.88 86 GLY A C 1
ATOM 619 O O . GLY A 1 86 ? 4.448 11.658 11.893 1.00 80.88 86 GLY A O 1
ATOM 620 N N . GLU A 1 87 ? 3.066 9.907 11.678 1.00 81.50 87 GLU A N 1
ATOM 621 C CA . GLU A 1 87 ? 2.016 10.609 10.937 1.00 81.50 87 GLU A CA 1
ATOM 622 C C . GLU A 1 87 ? 0.823 10.930 11.842 1.00 81.50 87 GLU A C 1
ATOM 624 O O . GLU A 1 87 ? 0.556 10.242 12.821 1.00 81.50 87 GLU A O 1
ATOM 629 N N . HIS A 1 88 ? 0.052 11.964 11.499 1.00 83.69 88 HIS A N 1
ATOM 630 C CA . HIS A 1 88 ? -1.203 12.257 12.208 1.00 83.69 88 HIS A CA 1
ATOM 631 C C . HIS A 1 88 ? -2.330 11.292 11.823 1.00 83.69 88 HIS A C 1
ATOM 633 O O . HIS A 1 88 ? -3.249 11.056 12.603 1.00 83.69 88 HIS A O 1
ATOM 639 N N . THR A 1 89 ? -2.286 10.769 10.596 1.00 86.19 89 THR A N 1
ATOM 640 C CA . THR A 1 89 ? -3.236 9.780 10.089 1.00 86.19 89 THR A CA 1
ATOM 641 C C . THR A 1 89 ? -2.660 9.061 8.877 1.00 86.19 89 THR A C 1
ATOM 643 O O . THR A 1 89 ? -2.062 9.684 7.993 1.00 86.19 89 THR A O 1
ATOM 646 N N . ILE A 1 90 ? -2.891 7.752 8.824 1.00 87.75 90 ILE A N 1
ATOM 647 C CA . ILE A 1 90 ? -2.600 6.894 7.667 1.00 87.75 90 ILE A CA 1
ATOM 648 C C . ILE A 1 90 ? -3.864 6.541 6.872 1.00 87.75 90 ILE A C 1
ATOM 650 O O . ILE A 1 90 ? -3.775 5.886 5.835 1.00 87.75 90 ILE A O 1
ATOM 654 N N . LEU A 1 91 ? -5.038 6.963 7.354 1.00 92.38 91 LEU A N 1
ATOM 655 C CA . LEU A 1 91 ? -6.330 6.602 6.782 1.00 92.38 91 LEU A CA 1
ATOM 656 C C . LEU A 1 91 ? -6.533 7.250 5.412 1.00 92.38 91 LEU A C 1
ATOM 658 O O . LEU A 1 91 ? -6.247 8.435 5.226 1.00 92.38 91 LEU A O 1
ATOM 662 N N . SER A 1 92 ? -7.066 6.477 4.467 1.00 90.81 92 SER A N 1
ATOM 663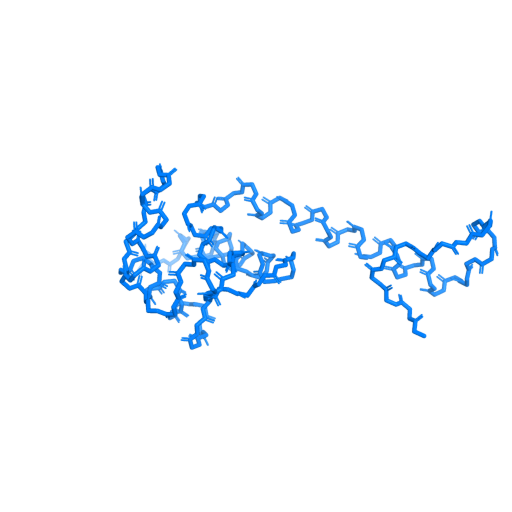 C CA . SER A 1 92 ? -7.457 6.946 3.130 1.00 90.81 92 SER A CA 1
ATOM 664 C C . SER A 1 92 ? -6.356 7.670 2.337 1.00 90.81 92 SER A C 1
ATOM 666 O O . SER A 1 92 ? -6.653 8.434 1.414 1.00 90.81 92 SER A O 1
ATOM 668 N N . ARG A 1 93 ? -5.076 7.420 2.641 1.00 89.12 93 ARG A N 1
ATOM 669 C CA . ARG A 1 93 ? -3.942 7.825 1.798 1.00 89.12 93 ARG A CA 1
ATOM 670 C C . ARG A 1 93 ? -3.778 6.843 0.638 1.00 89.12 93 ARG A C 1
ATOM 672 O O . ARG A 1 93 ? -2.854 6.036 0.605 1.00 89.12 93 ARG A O 1
ATOM 679 N N . THR A 1 94 ? -4.692 6.923 -0.323 1.00 86.62 94 THR A N 1
ATOM 680 C CA . THR A 1 94 ? -4.755 5.987 -1.449 1.00 86.62 94 THR A CA 1
ATOM 681 C C . THR A 1 94 ? -3.543 6.099 -2.372 1.00 86.62 94 THR A C 1
ATOM 683 O O . THR A 1 94 ? -3.186 7.201 -2.796 1.00 86.62 94 THR A O 1
ATOM 686 N N . GLY A 1 95 ? -2.969 4.963 -2.762 1.00 86.44 95 GLY A N 1
ATOM 687 C CA . GLY A 1 95 ? -1.974 4.874 -3.828 1.00 86.44 95 GLY A CA 1
ATOM 688 C C . GLY A 1 95 ? -0.763 4.008 -3.485 1.00 86.44 95 GLY A C 1
ATOM 689 O O . GLY A 1 95 ? -0.566 3.548 -2.358 1.00 86.44 95 GLY A O 1
ATOM 690 N N . GLY A 1 96 ? 0.095 3.816 -4.489 1.00 86.25 96 GLY A N 1
ATOM 691 C CA . GLY A 1 96 ? 1.318 3.025 -4.343 1.00 86.25 96 GLY A CA 1
ATOM 692 C C . GLY A 1 96 ? 2.361 3.680 -3.434 1.00 86.25 96 GLY A C 1
ATOM 693 O O . GLY A 1 96 ? 3.015 2.981 -2.671 1.00 86.25 96 GLY A O 1
ATOM 694 N N . ALA A 1 97 ? 2.493 5.012 -3.461 1.00 87.31 97 ALA A N 1
ATOM 695 C CA . ALA A 1 97 ? 3.511 5.710 -2.671 1.00 87.31 97 ALA A CA 1
ATOM 696 C C . ALA A 1 97 ? 3.275 5.623 -1.145 1.00 87.31 97 ALA A C 1
ATOM 698 O O . ALA A 1 97 ? 4.216 5.250 -0.443 1.00 87.31 97 ALA A O 1
ATOM 699 N N . PRO A 1 98 ? 2.059 5.868 -0.611 1.00 88.69 98 PRO A N 1
ATOM 700 C CA . PRO A 1 98 ? 1.778 5.637 0.809 1.00 88.69 98 PRO A CA 1
ATOM 701 C C . PRO A 1 98 ? 1.968 4.172 1.219 1.00 88.69 98 PRO A C 1
ATOM 703 O O . PRO A 1 98 ? 2.590 3.893 2.240 1.00 88.69 98 PRO A O 1
ATOM 706 N N . THR A 1 99 ? 1.511 3.232 0.385 1.00 90.94 99 THR A N 1
ATOM 707 C CA . THR A 1 99 ? 1.680 1.790 0.626 1.00 90.94 99 THR A CA 1
ATOM 708 C C . THR A 1 99 ? 3.157 1.389 0.684 1.00 90.94 99 THR A C 1
ATOM 710 O O . THR A 1 99 ? 3.559 0.635 1.566 1.00 90.94 99 THR A O 1
ATOM 713 N N . PHE A 1 100 ? 3.981 1.929 -0.218 1.00 90.38 100 PHE A N 1
ATOM 714 C CA . PHE A 1 100 ? 5.425 1.709 -0.236 1.00 90.38 100 PHE A CA 1
ATOM 715 C C . PHE A 1 100 ? 6.107 2.271 1.014 1.00 90.38 100 PHE A C 1
ATOM 717 O O . PHE A 1 100 ? 6.861 1.553 1.663 1.00 90.38 100 PHE A O 1
ATOM 724 N N . ALA A 1 101 ? 5.819 3.522 1.386 1.00 88.31 101 ALA A N 1
ATOM 725 C CA . ALA A 1 101 ? 6.428 4.152 2.557 1.00 88.31 101 ALA A CA 1
ATOM 726 C C . ALA A 1 101 ? 6.134 3.369 3.846 1.00 88.31 101 ALA A C 1
ATOM 728 O O . ALA A 1 101 ? 7.042 3.097 4.630 1.00 88.31 101 ALA A O 1
ATOM 729 N N . ILE A 1 102 ? 4.879 2.954 4.029 1.00 88.38 102 ILE A N 1
ATOM 730 C CA . ILE A 1 102 ? 4.445 2.194 5.204 1.00 88.38 102 ILE A CA 1
ATOM 731 C C . ILE A 1 102 ? 5.033 0.777 5.187 1.00 88.38 102 ILE A C 1
ATOM 733 O O . ILE A 1 102 ? 5.553 0.325 6.203 1.00 88.38 102 ILE A O 1
ATOM 737 N N . GLY A 1 103 ? 5.013 0.088 4.044 1.00 89.25 103 GLY A N 1
ATOM 738 C CA . GLY A 1 103 ? 5.580 -1.258 3.924 1.00 89.25 103 GLY A CA 1
ATOM 739 C C . GLY A 1 103 ? 7.084 -1.298 4.179 1.00 89.25 103 GLY A C 1
ATOM 740 O O . GLY A 1 103 ? 7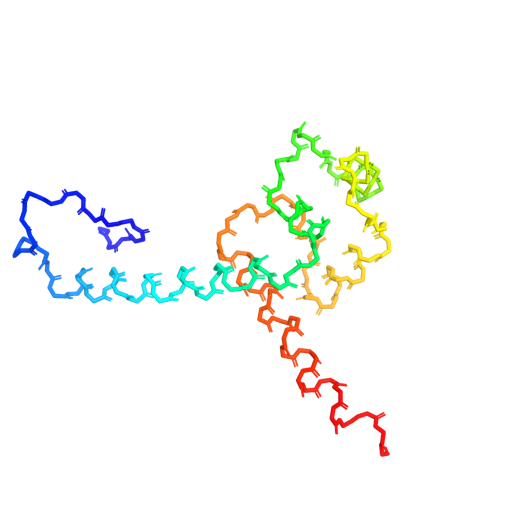.554 -2.155 4.922 1.00 89.25 103 GLY A O 1
ATOM 741 N N . VAL A 1 104 ? 7.838 -0.334 3.646 1.00 88.50 104 VAL A N 1
ATOM 742 C CA . VAL A 1 104 ? 9.276 -0.216 3.926 1.00 88.50 104 VAL A CA 1
ATOM 743 C C . VAL A 1 104 ? 9.525 0.110 5.396 1.00 88.50 104 VAL A C 1
ATOM 745 O O . VAL A 1 104 ? 10.412 -0.492 5.991 1.00 88.50 104 VAL A O 1
ATOM 748 N N . ALA A 1 105 ? 8.741 1.003 6.008 1.00 86.38 105 ALA A N 1
ATOM 749 C CA . ALA A 1 105 ? 8.871 1.299 7.435 1.00 86.38 105 ALA A CA 1
ATOM 750 C C . ALA A 1 105 ? 8.663 0.045 8.302 1.00 86.38 105 ALA A C 1
ATOM 752 O O . ALA A 1 105 ? 9.433 -0.180 9.232 1.00 86.38 105 ALA A O 1
ATOM 753 N N . LEU A 1 106 ? 7.685 -0.799 7.961 1.00 84.88 106 LEU A N 1
ATOM 754 C CA . LEU A 1 106 ? 7.438 -2.072 8.642 1.00 84.88 106 LEU A CA 1
ATOM 755 C C . LEU A 1 106 ? 8.588 -3.066 8.454 1.00 84.88 106 LEU A C 1
ATOM 757 O O . LEU A 1 106 ? 9.092 -3.593 9.441 1.00 84.88 106 LEU A O 1
ATOM 761 N N . ILE A 1 107 ? 9.059 -3.261 7.216 1.00 85.44 107 ILE A N 1
ATOM 762 C CA . ILE A 1 107 ? 10.201 -4.146 6.932 1.00 85.44 107 ILE A CA 1
ATOM 763 C C . ILE A 1 107 ? 11.441 -3.693 7.706 1.00 85.44 107 ILE A C 1
ATOM 765 O O . ILE A 1 107 ? 12.128 -4.507 8.314 1.00 85.44 107 ILE A O 1
ATOM 769 N N . LEU A 1 108 ? 11.752 -2.394 7.683 1.00 84.12 108 LEU A N 1
ATOM 770 C CA . LEU A 1 108 ? 12.915 -1.849 8.383 1.00 84.12 108 LEU A CA 1
ATOM 771 C C . LEU A 1 108 ? 12.756 -1.961 9.901 1.00 84.12 108 LEU A C 1
ATOM 773 O O . LEU A 1 108 ? 13.734 -2.244 10.588 1.00 84.12 108 LEU A O 1
ATOM 777 N N . HIS A 1 109 ? 11.544 -1.771 10.425 1.00 81.44 109 HIS A N 1
ATOM 778 C CA . HIS A 1 109 ? 11.256 -1.971 11.841 1.00 81.44 109 HIS A CA 1
ATOM 779 C C . HIS A 1 109 ? 11.464 -3.431 12.261 1.00 81.44 109 HIS A C 1
ATOM 781 O O . HIS A 1 109 ? 12.088 -3.671 13.288 1.00 81.44 109 HIS A O 1
ATOM 787 N N . GLU A 1 110 ? 11.035 -4.405 11.462 1.00 81.31 110 GLU A N 1
ATOM 788 C CA . GLU A 1 110 ? 11.297 -5.824 11.737 1.00 81.31 110 GLU A CA 1
ATOM 789 C C . GLU A 1 110 ? 12.788 -6.172 11.614 1.00 81.31 110 GLU A C 1
ATOM 791 O O . GLU A 1 110 ? 13.339 -6.867 12.468 1.00 81.31 110 GLU A O 1
ATOM 796 N N . LEU A 1 111 ? 13.464 -5.653 10.584 1.00 83.38 111 LEU A N 1
ATOM 797 C CA . LEU A 1 111 ? 14.870 -5.951 10.302 1.00 83.38 111 LEU A CA 1
ATOM 798 C C . LEU A 1 111 ? 15.828 -5.339 11.339 1.00 83.38 111 LEU A C 1
ATOM 800 O O . LEU A 1 111 ? 16.791 -5.987 11.738 1.00 83.38 111 LEU A O 1
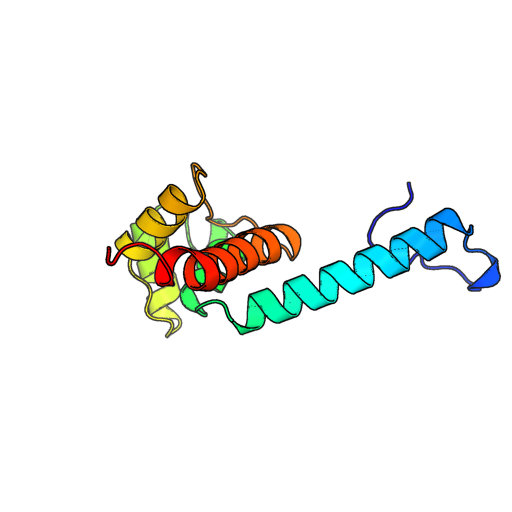ATOM 804 N N . PHE A 1 112 ? 15.589 -4.094 11.757 1.00 79.31 112 PHE A N 1
ATOM 805 C CA . PHE A 1 112 ? 16.484 -3.344 12.649 1.00 79.31 112 PHE A CA 1
ATOM 806 C C . PHE A 1 112 ? 15.969 -3.238 14.088 1.00 79.31 112 PHE A C 1
ATOM 808 O O . PHE A 1 112 ? 16.770 -3.148 15.013 1.00 79.31 112 PHE A O 1
ATOM 815 N N . GLY A 1 113 ? 14.654 -3.276 14.307 1.00 63.50 113 GLY A N 1
ATOM 816 C CA . GLY A 1 113 ? 14.044 -3.253 15.642 1.00 63.50 113 GLY A CA 1
ATOM 817 C C . GLY A 1 113 ? 14.070 -4.606 16.359 1.00 63.50 113 GLY A C 1
ATOM 818 O O . GLY A 1 113 ? 13.852 -4.649 17.566 1.00 63.50 113 GLY A O 1
ATOM 819 N N . GLY A 1 114 ? 14.369 -5.699 15.645 1.00 53.66 114 GLY A N 1
ATOM 820 C CA . GLY A 1 114 ? 14.517 -7.041 16.219 1.00 53.66 114 GLY A CA 1
ATOM 821 C C . GLY A 1 114 ? 15.941 -7.426 16.640 1.00 53.66 114 GLY A C 1
ATOM 822 O O . GLY A 1 114 ? 16.100 -8.398 17.374 1.00 53.66 114 GLY A O 1
ATOM 823 N N . VAL A 1 115 ? 16.976 -6.703 16.194 1.00 53.72 115 VAL A N 1
ATOM 824 C CA . VAL A 1 115 ? 18.376 -7.167 16.309 1.00 53.72 115 VAL A CA 1
ATOM 825 C C . VAL A 1 115 ? 19.168 -6.496 17.444 1.00 53.72 115 VAL A C 1
ATOM 827 O O . VAL A 1 115 ? 20.234 -6.995 17.774 1.00 53.72 115 VAL A O 1
ATOM 830 N N . ASP A 1 116 ? 18.658 -5.455 18.121 1.00 51.19 116 ASP A N 1
ATOM 831 C CA . ASP A 1 116 ? 19.452 -4.764 19.164 1.00 51.19 116 ASP A CA 1
ATOM 832 C C . ASP A 1 116 ? 18.651 -4.131 20.328 1.00 51.19 116 ASP A C 1
ATOM 834 O O . ASP A 1 116 ? 19.009 -3.083 20.860 1.00 51.19 116 ASP A O 1
ATOM 838 N N . LEU A 1 117 ? 17.563 -4.776 20.779 1.00 49.75 117 LEU A N 1
ATOM 839 C CA . LEU A 1 117 ? 16.891 -4.409 22.045 1.00 49.75 117 LEU A CA 1
ATOM 840 C C . LEU A 1 117 ? 16.894 -5.530 23.104 1.00 49.75 117 LEU A C 1
ATOM 842 O O . LEU A 1 117 ? 16.027 -5.568 23.976 1.00 49.75 117 LEU A O 1
ATOM 846 N N . MET A 1 118 ? 17.869 -6.443 23.029 1.00 41.41 118 MET A N 1
ATOM 847 C CA . MET A 1 118 ? 18.155 -7.465 24.050 1.00 41.41 118 MET A CA 1
ATOM 848 C C . MET A 1 118 ? 19.655 -7.496 24.395 1.00 41.41 118 MET A C 1
ATOM 850 O O . MET A 1 118 ? 20.305 -8.536 24.272 1.00 41.41 118 MET A O 1
ATOM 854 N N . ALA A 1 119 ? 20.197 -6.355 24.823 1.00 38.34 119 ALA A N 1
ATOM 855 C CA . ALA A 1 119 ? 21.486 -6.249 25.509 1.00 38.34 119 ALA A CA 1
ATOM 856 C C . ALA A 1 119 ? 21.394 -5.219 26.642 1.00 38.34 119 ALA A C 1
ATOM 858 O O . ALA A 1 119 ? 20.831 -4.128 26.397 1.00 38.34 119 ALA A O 1
#

Foldseek 3Di:
DLDDDPPPDPDPVPQDPVSVVRNVVSVVLLVLLVVLLVPDQVLLSCQQAPACVQQNDDLQSNQVSSVVVVRHDDSVNQVVLCVLLVHPHSGNNHDSVSSNSSSVSVVCCVVPVVPPPPD

Radius of gyration: 17.85 Å; chains: 1; bounding box: 39×27×56 Å

pLDDT: mean 84.68, std 12.13, range [38.34, 94.75]

Sequence (119 aa):
SSGTTPKMLENETHALAVGYGSMLAESAVAIMALICACILHPGLYFAINSSSALIGTDVVNVAQTISSWGFSITPEEITTLTTNIGEHTILSRTGGAPTFAIGVALILHELFGGVDLMA

Secondary structure (DSSP, 8-state):
---SS----SSGGGS-HHHHHHHHHHHHHHHHHHHHHHHS-HHHHHHHHS-HHHH-SSHHHHHHHHHHTT----HHHHHHHHHHHT-S--TT--SHHHHHHHHHHHHHHHHHHSSSS--